Protein AF-A0A2S9GFK0-F1 (afdb_monomer_lite)

Sequence (85 aa):
HHRPTDAVLAAGDFVKIDFGALVAGYHSDMTRTFVLAPIADWQREIYTLVTDAQRAGRDALAPGVALKTVDAASRQVIADAGYAE

Secondary structure (DSSP, 8-state):
-----SPPP-TT-EEEEEEEEEETTEEEEEEEEEEPSSPPHHHHHHHHHHHHHHHHHHHH--TT--HHHHHHHHHHHHHHTT---

pLDDT: mean 96.52, std 4.39, range [65.81, 98.75]

Radius of gyration: 16.01 Å; chains: 1; bounding box: 42×26×44 Å

Foldseek 3Di:
DDDDDPDDDDQQDKDKDWDWDADPNDIGTDIDIDGRPDYDPVNVVVVVLQVQLQVQLVVQDDPPDDNVVSNCSSQVSCVVVVNND

Structure (mmCIF, N/CA/C/O backbone):
data_AF-A0A2S9GFK0-F1
#
_entry.id   AF-A0A2S9GFK0-F1
#
loop_
_atom_site.group_PDB
_atom_site.id
_atom_site.type_symbol
_atom_site.label_atom_id
_atom_site.label_alt_id
_atom_site.label_comp_id
_atom_site.label_asym_id
_atom_site.label_entity_id
_atom_site.label_seq_id
_atom_site.pdbx_PDB_ins_code
_atom_site.Cartn_x
_atom_site.Cartn_y
_atom_site.Cartn_z
_atom_site.occupancy
_atom_site.B_iso_or_equiv
_atom_site.auth_seq_id
_atom_site.auth_comp_id
_atom_site.auth_asym_id
_atom_site.auth_atom_id
_atom_site.pdbx_PDB_model_num
ATOM 1 N N . HIS A 1 1 ? -6.546 7.172 -9.991 1.00 77.56 1 HIS A N 1
ATOM 2 C CA . HIS A 1 1 ? -6.836 5.957 -10.779 1.00 77.56 1 HIS A CA 1
ATOM 3 C C . HIS A 1 1 ? -6.383 6.168 -12.215 1.00 77.56 1 HIS A C 1
ATOM 5 O O . HIS A 1 1 ? -6.711 7.195 -12.796 1.00 77.56 1 HIS A O 1
ATOM 11 N N . HIS A 1 2 ? -5.583 5.240 -12.742 1.00 88.75 2 HIS A N 1
ATOM 12 C CA . HIS A 1 2 ? -5.083 5.253 -14.120 1.00 88.75 2 HIS A CA 1
ATOM 13 C C . HIS A 1 2 ? -5.995 4.396 -15.016 1.00 88.75 2 HIS A C 1
ATOM 15 O O . HIS A 1 2 ? -6.682 3.509 -14.511 1.00 88.75 2 HIS A O 1
ATOM 21 N N . ARG A 1 3 ? -6.017 4.655 -16.328 1.00 92.81 3 ARG A N 1
ATOM 22 C CA . ARG A 1 3 ? -6.694 3.796 -17.315 1.00 92.81 3 ARG A CA 1
ATOM 23 C C . ARG A 1 3 ? -5.621 3.069 -18.124 1.00 92.81 3 ARG A C 1
ATOM 25 O O . ARG A 1 3 ? -4.735 3.770 -18.602 1.00 92.81 3 ARG A O 1
ATOM 32 N N . PRO A 1 4 ? -5.698 1.736 -18.295 1.00 94.06 4 PRO A N 1
ATOM 33 C CA . PRO A 1 4 ? -4.748 1.009 -19.129 1.00 94.06 4 PRO A CA 1
ATOM 34 C C . PRO A 1 4 ? -4.640 1.623 -20.528 1.00 94.06 4 PRO A C 1
ATOM 36 O O . PRO A 1 4 ? -5.640 2.068 -21.094 1.00 94.06 4 PRO A O 1
ATOM 39 N N . THR A 1 5 ? -3.426 1.640 -21.062 1.00 95.50 5 THR A N 1
ATOM 40 C CA . THR A 1 5 ? -3.095 2.109 -22.412 1.00 95.50 5 THR A CA 1
ATOM 41 C C . THR A 1 5 ? -2.351 1.005 -23.163 1.00 95.50 5 THR A C 1
ATOM 43 O O . THR A 1 5 ? -2.088 -0.058 -22.603 1.00 95.50 5 THR A O 1
ATOM 46 N N . ASP A 1 6 ? -1.950 1.278 -24.403 1.00 97.25 6 ASP A N 1
ATOM 47 C CA . ASP A 1 6 ? -1.081 0.391 -25.189 1.00 97.25 6 ASP A CA 1
ATOM 48 C C . ASP A 1 6 ? 0.407 0.482 -24.782 1.00 97.25 6 ASP A C 1
ATOM 50 O O . ASP A 1 6 ? 1.285 0.028 -25.516 1.00 97.25 6 ASP A O 1
ATOM 54 N N . ALA A 1 7 ? 0.721 1.101 -23.635 1.00 96.31 7 ALA A N 1
ATOM 55 C CA . ALA A 1 7 ? 2.087 1.174 -23.133 1.00 96.31 7 ALA A CA 1
ATOM 56 C C . ALA A 1 7 ? 2.648 -0.237 -22.909 1.00 96.31 7 ALA A C 1
ATOM 58 O O . ALA A 1 7 ? 2.106 -1.034 -22.141 1.00 96.31 7 ALA A O 1
ATOM 59 N N . VAL A 1 8 ? 3.760 -0.533 -23.579 1.00 97.38 8 VAL A N 1
ATOM 60 C CA . VAL A 1 8 ? 4.468 -1.801 -23.420 1.00 97.38 8 VAL A CA 1
ATOM 61 C C . VAL A 1 8 ? 5.273 -1.741 -22.128 1.00 97.38 8 VAL A C 1
ATOM 63 O O . VAL A 1 8 ? 6.154 -0.897 -21.988 1.00 97.38 8 VAL A O 1
ATOM 66 N N . LEU A 1 9 ? 4.961 -2.642 -21.200 1.00 97.25 9 LEU A N 1
ATOM 67 C CA . LEU A 1 9 ? 5.675 -2.761 -19.934 1.00 97.25 9 LEU A CA 1
ATOM 68 C C . LEU A 1 9 ? 7.109 -3.255 -20.160 1.00 97.25 9 LEU A C 1
ATOM 70 O O . LEU A 1 9 ? 7.353 -4.129 -20.997 1.00 97.25 9 LEU A O 1
ATOM 74 N N . ALA A 1 10 ? 8.041 -2.730 -19.377 1.00 97.31 10 ALA A N 1
ATOM 75 C CA . ALA A 1 10 ? 9.460 -3.020 -19.464 1.00 97.31 10 ALA A CA 1
ATOM 76 C C . ALA A 1 10 ? 10.014 -3.608 -18.161 1.00 97.31 10 ALA A C 1
ATOM 78 O O . ALA A 1 10 ? 9.457 -3.473 -17.071 1.00 97.31 10 ALA A O 1
ATOM 79 N N . ALA A 1 11 ? 11.160 -4.274 -18.281 1.00 97.88 11 ALA A N 1
ATOM 80 C CA . ALA A 1 11 ? 11.939 -4.704 -17.131 1.00 97.88 11 ALA A CA 1
ATOM 81 C C . ALA A 1 11 ? 12.338 -3.485 -16.275 1.00 97.88 11 ALA A C 1
ATOM 83 O O . ALA A 1 11 ? 12.804 -2.477 -16.802 1.00 97.88 11 ALA A O 1
ATOM 84 N N . GLY A 1 12 ? 12.157 -3.588 -14.962 1.00 97.06 12 GLY A N 1
ATOM 85 C CA . GLY A 1 12 ? 12.308 -2.503 -13.998 1.00 97.06 12 GLY A CA 1
ATOM 86 C C . GLY A 1 12 ? 11.018 -1.728 -13.708 1.00 97.06 12 GLY A C 1
ATOM 87 O O . GLY A 1 12 ? 11.009 -0.941 -12.765 1.00 97.06 12 GLY A O 1
ATOM 88 N N . ASP A 1 13 ? 9.918 -1.943 -14.435 1.00 97.44 13 ASP A N 1
ATOM 89 C CA . ASP A 1 13 ? 8.683 -1.192 -14.190 1.00 97.44 13 ASP A CA 1
ATOM 90 C C . ASP A 1 13 ? 7.997 -1.600 -12.886 1.00 97.44 13 ASP A C 1
ATOM 92 O O . ASP A 1 13 ? 7.811 -2.787 -12.599 1.00 97.44 13 ASP A O 1
ATOM 96 N N . PHE A 1 14 ? 7.522 -0.597 -12.141 1.00 97.00 14 PHE A N 1
ATOM 97 C CA . PHE A 1 14 ? 6.490 -0.798 -11.132 1.00 97.00 14 PHE A CA 1
ATOM 98 C C . PHE A 1 14 ? 5.118 -0.892 -11.795 1.00 97.00 14 PHE A C 1
ATOM 100 O O . PHE A 1 14 ? 4.668 0.036 -12.464 1.00 97.00 14 PHE A O 1
ATOM 107 N N . VAL A 1 15 ? 4.405 -1.981 -11.528 1.00 96.50 15 VAL A N 1
ATOM 108 C CA . VAL A 1 15 ? 3.058 -2.218 -12.047 1.00 96.50 15 VAL A CA 1
ATOM 109 C C . VAL A 1 15 ? 2.098 -2.355 -10.877 1.00 96.50 15 VAL A C 1
ATOM 111 O O . VAL A 1 15 ? 2.140 -3.339 -10.141 1.00 96.50 15 VAL A O 1
ATOM 114 N N . LYS A 1 16 ? 1.222 -1.363 -10.699 1.00 95.88 16 LYS A N 1
ATOM 115 C CA . LYS A 1 16 ? 0.126 -1.403 -9.726 1.00 95.88 16 LYS A CA 1
ATOM 116 C C . LYS A 1 16 ? -1.158 -1.844 -10.422 1.00 95.88 16 LYS A C 1
ATOM 118 O O . LYS A 1 16 ? -1.637 -1.169 -11.328 1.00 95.88 16 LYS A O 1
ATOM 123 N N . ILE A 1 17 ? -1.733 -2.942 -9.953 1.00 96.06 17 ILE A N 1
ATOM 124 C CA . ILE A 1 17 ? -3.024 -3.461 -10.395 1.00 96.06 17 ILE A CA 1
ATOM 125 C C . ILE A 1 17 ? -4.014 -3.246 -9.256 1.00 96.06 17 ILE A C 1
ATOM 127 O O . ILE A 1 17 ? -3.799 -3.729 -8.146 1.00 96.06 17 ILE A O 1
ATOM 131 N N . ASP A 1 18 ? -5.076 -2.505 -9.541 1.00 95.94 18 ASP A N 1
ATOM 132 C CA . ASP A 1 18 ? -6.152 -2.174 -8.611 1.00 95.94 18 ASP A CA 1
ATOM 133 C C . ASP A 1 18 ? -7.441 -2.808 -9.128 1.00 95.94 18 ASP A C 1
ATOM 135 O O . ASP A 1 18 ? -7.853 -2.532 -10.258 1.00 95.94 18 ASP A O 1
ATOM 139 N N . PHE A 1 19 ? -8.008 -3.740 -8.369 1.00 94.75 19 PHE A N 1
ATOM 140 C CA . PHE A 1 19 ? -9.103 -4.573 -8.839 1.00 94.75 19 PHE A CA 1
ATOM 141 C C . PHE A 1 19 ? -10.004 -5.040 -7.703 1.00 94.75 19 PHE A C 1
ATOM 143 O O . PHE A 1 19 ? -9.600 -5.204 -6.555 1.00 94.75 19 PHE A O 1
ATOM 150 N N . GLY A 1 20 ? -11.245 -5.325 -8.070 1.00 95.88 20 GLY A N 1
ATOM 151 C CA . GLY A 1 20 ? -12.277 -5.772 -7.159 1.00 95.88 20 GLY A CA 1
ATOM 152 C C . GLY A 1 20 ? -13.217 -6.765 -7.821 1.00 95.88 20 GLY A C 1
ATOM 153 O O . GLY A 1 20 ? -13.134 -7.025 -9.023 1.00 95.88 20 GLY A O 1
ATOM 154 N N . ALA A 1 21 ? -14.130 -7.314 -7.031 1.00 96.81 21 ALA A N 1
ATOM 155 C CA . ALA A 1 21 ? -15.178 -8.203 -7.515 1.00 96.81 21 ALA A CA 1
ATOM 156 C C . ALA A 1 21 ? -16.511 -7.861 -6.851 1.00 96.81 21 ALA A C 1
ATOM 158 O O . ALA A 1 21 ? -16.546 -7.483 -5.679 1.00 96.81 21 ALA A O 1
ATOM 159 N N . LEU A 1 22 ? -17.600 -8.033 -7.601 1.00 98.12 22 LEU A N 1
ATOM 160 C CA . LEU A 1 22 ? -18.966 -7.958 -7.098 1.00 98.12 22 LEU A CA 1
ATOM 161 C C . LEU A 1 22 ? -19.554 -9.366 -7.046 1.00 98.12 22 LEU A C 1
ATOM 163 O O . LEU A 1 22 ? -19.721 -10.007 -8.082 1.00 98.12 22 LEU A O 1
ATOM 167 N N . VAL A 1 23 ? -19.900 -9.833 -5.848 1.00 98.00 23 VAL A N 1
ATOM 168 C CA . VAL A 1 23 ? -20.523 -11.146 -5.644 1.00 98.00 23 VAL A CA 1
ATOM 169 C C . VAL A 1 23 ? -21.708 -10.992 -4.705 1.00 98.00 23 VAL A C 1
ATOM 171 O O . VAL A 1 23 ? -21.544 -10.567 -3.568 1.00 98.00 23 VAL A O 1
ATOM 174 N N . ALA A 1 24 ? -22.913 -11.327 -5.177 1.00 97.50 24 ALA A N 1
ATOM 175 C CA . ALA A 1 24 ? -24.143 -11.283 -4.376 1.00 97.50 24 ALA A CA 1
ATOM 176 C C . ALA A 1 24 ? -24.372 -9.945 -3.627 1.00 97.50 24 ALA A C 1
ATOM 178 O O . ALA A 1 24 ? -24.854 -9.930 -2.500 1.00 97.50 24 ALA A O 1
ATOM 179 N N . GLY A 1 25 ? -23.996 -8.817 -4.241 1.00 97.69 25 GLY A N 1
ATOM 180 C CA . GLY A 1 25 ? -24.097 -7.480 -3.638 1.00 97.69 25 GLY A CA 1
ATOM 181 C C . GLY A 1 25 ? -22.877 -7.043 -2.812 1.00 97.69 25 GLY A C 1
ATOM 182 O O . GLY A 1 25 ? -22.737 -5.856 -2.520 1.00 97.69 25 GLY A O 1
ATOM 183 N N . TYR A 1 26 ? -21.955 -7.954 -2.492 1.00 97.75 26 TYR A N 1
ATOM 184 C CA . TYR A 1 26 ? -20.716 -7.643 -1.781 1.00 97.75 26 TYR A CA 1
ATOM 185 C C . TYR A 1 26 ? -19.624 -7.194 -2.743 1.00 97.75 26 TYR A C 1
ATOM 187 O O . TYR A 1 26 ? -19.364 -7.854 -3.750 1.00 97.75 26 TYR A O 1
ATOM 195 N N . HIS A 1 27 ? -18.968 -6.090 -2.396 1.00 97.75 27 HIS A N 1
ATOM 196 C CA . HIS A 1 27 ? -17.845 -5.540 -3.142 1.00 97.75 27 HIS A CA 1
ATOM 197 C C . HIS A 1 27 ? -16.539 -5.892 -2.427 1.00 97.75 27 HIS A C 1
ATOM 199 O O . HIS A 1 27 ? -16.384 -5.632 -1.235 1.00 97.75 27 HIS A O 1
ATOM 205 N N . SER A 1 28 ? -15.605 -6.482 -3.163 1.00 97.00 28 SER A N 1
ATOM 206 C CA . SER A 1 28 ? -14.205 -6.611 -2.765 1.00 97.00 28 SER A CA 1
ATOM 207 C C . SER A 1 28 ? -13.386 -5.551 -3.490 1.00 97.00 28 SER A C 1
ATOM 209 O O . SER A 1 28 ? -13.691 -5.240 -4.638 1.00 97.00 28 SER A O 1
ATOM 211 N N . ASP A 1 29 ? -12.351 -5.036 -2.833 1.00 96.81 29 ASP A N 1
ATOM 212 C CA . ASP A 1 29 ? -11.384 -4.105 -3.406 1.00 96.81 29 ASP A CA 1
ATOM 213 C C . ASP A 1 29 ? -9.979 -4.465 -2.907 1.00 96.81 29 ASP A C 1
ATOM 215 O O . ASP A 1 29 ? -9.773 -4.695 -1.708 1.00 96.81 29 ASP A O 1
ATOM 219 N N . MET A 1 30 ? -9.020 -4.584 -3.824 1.00 95.50 30 MET A N 1
ATOM 220 C CA . MET A 1 30 ? -7.622 -4.805 -3.495 1.00 95.50 30 MET A CA 1
ATOM 221 C C . MET A 1 30 ? -6.669 -4.266 -4.559 1.00 95.50 30 MET A C 1
ATOM 223 O O . MET A 1 30 ? -6.877 -4.368 -5.763 1.00 95.50 30 MET A O 1
ATOM 227 N N . THR A 1 31 ? -5.510 -3.825 -4.083 1.00 95.62 31 THR A N 1
ATOM 228 C CA . THR A 1 31 ? -4.366 -3.489 -4.924 1.00 95.62 31 THR A CA 1
ATOM 229 C C . THR A 1 31 ? -3.253 -4.537 -4.765 1.00 95.62 31 THR A C 1
ATOM 231 O O . THR A 1 31 ? -2.973 -5.014 -3.657 1.00 95.62 31 THR A O 1
ATOM 234 N N . ARG A 1 32 ? -2.556 -4.858 -5.861 1.00 96.12 32 ARG A N 1
ATOM 235 C CA . ARG A 1 32 ? -1.249 -5.537 -5.870 1.00 96.12 32 ARG A CA 1
ATOM 236 C C . ARG A 1 32 ? -0.247 -4.730 -6.688 1.00 96.12 32 ARG A C 1
ATOM 238 O O . ARG A 1 32 ? -0.575 -4.271 -7.776 1.00 96.12 32 ARG A O 1
ATOM 245 N N . THR A 1 33 ? 0.965 -4.581 -6.168 1.00 96.75 33 THR A N 1
ATOM 246 C CA . THR A 1 33 ? 2.068 -3.905 -6.859 1.00 96.75 33 THR A CA 1
ATOM 247 C C . THR A 1 33 ? 3.157 -4.924 -7.171 1.00 96.75 33 THR A C 1
ATOM 249 O O . THR A 1 33 ? 3.469 -5.768 -6.336 1.00 96.75 33 THR A O 1
ATOM 252 N N . PHE A 1 34 ? 3.730 -4.848 -8.364 1.00 96.19 34 PHE A N 1
ATOM 253 C CA . PHE A 1 34 ? 4.804 -5.717 -8.833 1.00 96.19 34 PHE A CA 1
ATOM 254 C C . PHE A 1 34 ? 5.962 -4.875 -9.355 1.00 96.19 34 PHE A C 1
ATOM 256 O O . PHE A 1 34 ? 5.745 -3.754 -9.806 1.00 96.19 34 PHE A O 1
ATOM 263 N N . VAL A 1 35 ? 7.169 -5.438 -9.335 1.00 97.69 35 VAL A N 1
ATOM 264 C CA . VAL A 1 35 ? 8.290 -4.964 -10.155 1.00 97.69 35 VAL A CA 1
ATOM 265 C C . VAL A 1 35 ? 8.555 -6.024 -11.209 1.00 97.69 35 VAL A C 1
ATOM 267 O O . VAL A 1 35 ? 8.733 -7.197 -10.866 1.00 97.69 35 VAL A O 1
ATOM 270 N N . LEU A 1 36 ? 8.574 -5.638 -12.480 1.00 97.19 36 LEU A N 1
ATOM 271 C CA . LEU A 1 36 ? 8.981 -6.548 -13.545 1.00 97.19 36 LEU A CA 1
ATOM 272 C C . LEU A 1 36 ? 10.495 -6.729 -13.468 1.00 97.19 36 LEU A C 1
ATOM 274 O O . LEU A 1 36 ? 11.234 -5.764 -13.586 1.00 97.19 36 LEU A O 1
ATOM 278 N N . ALA A 1 37 ? 10.970 -7.948 -13.215 1.00 93.00 37 ALA A N 1
ATOM 279 C CA . ALA A 1 37 ? 12.388 -8.190 -12.954 1.00 93.00 37 ALA A CA 1
ATOM 280 C C . ALA A 1 37 ? 13.303 -7.721 -14.115 1.00 93.00 37 ALA A C 1
ATOM 282 O O . ALA A 1 37 ? 12.904 -7.828 -15.277 1.00 93.00 37 ALA A O 1
ATOM 283 N N . PRO A 1 38 ? 14.538 -7.265 -13.821 1.00 96.69 38 PRO A N 1
ATOM 284 C CA . PRO A 1 38 ? 15.190 -7.264 -12.511 1.00 96.69 38 PRO A CA 1
ATOM 285 C C . PRO A 1 38 ? 14.723 -6.112 -11.612 1.00 96.69 38 PRO A C 1
ATOM 287 O O . PRO A 1 38 ? 14.295 -5.066 -12.082 1.00 96.69 38 PRO A O 1
ATOM 290 N N . ILE A 1 39 ? 14.814 -6.331 -10.301 1.00 97.12 39 ILE A N 1
ATOM 291 C CA . ILE A 1 39 ? 14.470 -5.342 -9.276 1.00 97.12 39 ILE A CA 1
ATOM 292 C C . ILE A 1 39 ? 15.726 -4.581 -8.841 1.00 97.12 39 ILE A C 1
ATOM 294 O O . ILE A 1 39 ? 16.749 -5.207 -8.563 1.00 97.12 39 ILE A O 1
ATOM 298 N N . ALA A 1 40 ? 15.643 -3.254 -8.757 1.00 98.06 40 ALA A N 1
ATOM 299 C CA . ALA A 1 40 ? 16.674 -2.426 -8.133 1.00 98.06 40 ALA A CA 1
ATOM 300 C C . ALA A 1 40 ? 16.485 -2.351 -6.607 1.00 98.06 40 ALA A C 1
ATOM 302 O O . ALA A 1 40 ? 15.362 -2.450 -6.107 1.00 98.06 40 ALA A O 1
ATOM 303 N N . ASP A 1 41 ? 17.569 -2.128 -5.861 1.00 98.19 41 ASP A N 1
ATOM 304 C CA . ASP A 1 41 ? 17.530 -2.108 -4.391 1.00 98.19 41 ASP A CA 1
ATOM 305 C C . ASP A 1 41 ? 16.552 -1.057 -3.850 1.00 98.19 41 ASP A C 1
ATOM 307 O O . ASP A 1 41 ? 15.688 -1.384 -3.039 1.00 98.19 41 ASP A O 1
ATOM 311 N N . TRP A 1 42 ? 16.559 0.153 -4.415 1.00 97.38 42 TRP A N 1
ATOM 312 C CA . TRP A 1 42 ? 15.618 1.211 -4.032 1.00 97.38 42 TRP A CA 1
ATOM 313 C C . TRP A 1 42 ? 14.146 0.814 -4.259 1.00 97.38 42 TRP A C 1
ATOM 315 O O . TRP A 1 42 ? 13.264 1.205 -3.498 1.00 97.38 42 TRP A O 1
ATOM 325 N N . GLN A 1 43 ? 13.845 0.004 -5.282 1.00 97.94 43 GLN A N 1
ATOM 326 C CA . GLN A 1 43 ? 12.477 -0.473 -5.528 1.00 97.94 43 GLN A CA 1
ATOM 327 C C . GLN A 1 43 ? 12.051 -1.462 -4.452 1.00 97.94 43 GLN A C 1
ATOM 329 O O . GLN A 1 43 ? 10.914 -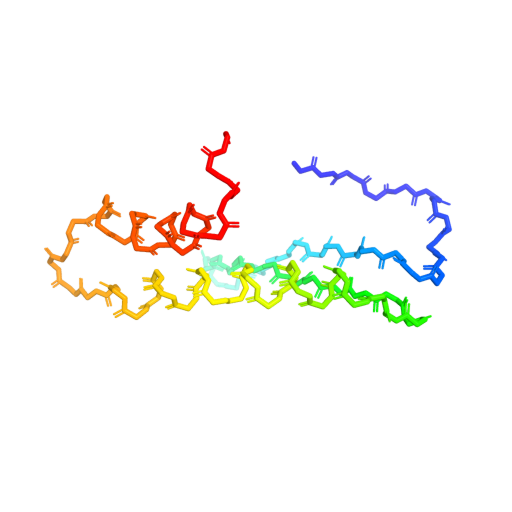1.427 -3.982 1.00 97.94 43 GLN A O 1
ATOM 334 N N . ARG A 1 44 ? 12.969 -2.344 -4.045 1.00 97.75 44 ARG A N 1
ATOM 335 C CA . ARG A 1 44 ? 12.740 -3.270 -2.937 1.00 97.75 44 ARG A CA 1
ATOM 336 C C . ARG A 1 44 ? 12.521 -2.511 -1.635 1.00 97.75 44 ARG A C 1
ATOM 338 O O . ARG A 1 44 ? 11.598 -2.859 -0.902 1.00 97.75 44 ARG A O 1
ATOM 345 N N . GLU A 1 45 ? 13.332 -1.496 -1.363 1.00 97.81 45 GLU A N 1
ATOM 346 C CA . GLU A 1 45 ? 13.217 -0.646 -0.176 1.00 97.81 45 GLU A CA 1
ATOM 347 C C . GLU A 1 45 ? 11.854 0.052 -0.122 1.00 97.81 45 GLU A C 1
ATOM 349 O O . GLU A 1 45 ? 11.114 -0.138 0.842 1.00 97.81 45 GLU A O 1
ATOM 354 N N . ILE A 1 46 ? 11.456 0.751 -1.192 1.00 97.38 46 ILE A N 1
ATOM 355 C CA . ILE A 1 46 ? 10.144 1.415 -1.276 1.00 97.38 46 ILE A CA 1
ATOM 356 C C . ILE A 1 46 ? 8.991 0.413 -1.150 1.00 97.38 46 ILE A C 1
ATOM 358 O O . ILE A 1 46 ? 8.028 0.656 -0.422 1.00 97.38 46 ILE A O 1
ATOM 362 N N . TYR A 1 47 ? 9.070 -0.733 -1.832 1.00 97.12 47 TYR A N 1
ATOM 363 C CA . TYR A 1 47 ? 8.029 -1.759 -1.751 1.00 97.12 47 TYR A CA 1
ATOM 364 C C . TYR A 1 47 ? 7.887 -2.322 -0.328 1.00 97.12 47 TYR A C 1
ATOM 366 O O . TYR A 1 47 ? 6.772 -2.548 0.152 1.00 97.12 47 TYR A O 1
ATOM 374 N N . THR A 1 48 ? 9.015 -2.529 0.354 1.00 97.75 48 THR A N 1
ATOM 375 C CA . THR A 1 48 ? 9.058 -3.018 1.738 1.00 97.75 48 THR A CA 1
ATOM 376 C C . THR A 1 48 ? 8.472 -1.975 2.684 1.00 97.75 48 THR A C 1
ATOM 378 O O . THR A 1 48 ? 7.571 -2.306 3.448 1.00 97.75 48 THR A O 1
ATOM 381 N N . LEU A 1 49 ? 8.858 -0.704 2.537 1.00 98.31 49 LEU A N 1
ATOM 382 C CA . LEU A 1 49 ? 8.319 0.405 3.324 1.00 98.31 49 LEU A CA 1
ATOM 383 C C . LEU A 1 49 ? 6.789 0.497 3.233 1.00 98.31 49 LEU A C 1
ATOM 385 O O . LEU A 1 49 ? 6.101 0.592 4.248 1.00 98.31 49 LEU A O 1
ATOM 389 N N . VAL A 1 50 ? 6.233 0.428 2.019 1.00 97.50 50 VAL A N 1
ATOM 390 C CA . VAL A 1 50 ? 4.775 0.461 1.816 1.00 97.50 50 VAL A CA 1
ATOM 391 C C . VAL A 1 50 ? 4.099 -0.777 2.414 1.00 97.50 50 VAL A C 1
ATOM 393 O O . VAL A 1 50 ? 3.003 -0.673 2.971 1.00 97.50 50 VAL A O 1
ATOM 396 N N . THR A 1 51 ? 4.741 -1.945 2.331 1.00 97.88 51 THR A 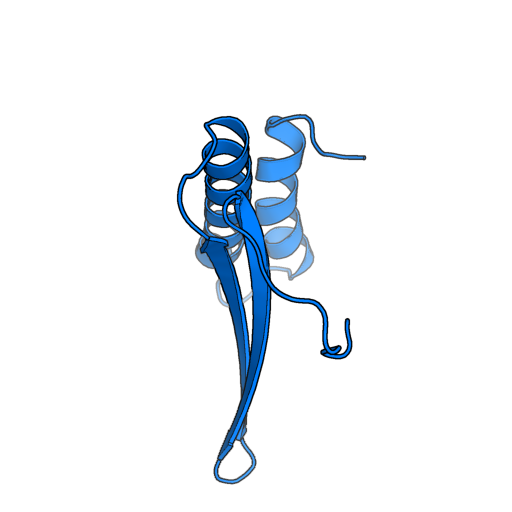N 1
ATOM 397 C CA . THR A 1 51 ? 4.237 -3.186 2.938 1.00 97.88 51 THR A CA 1
ATOM 398 C C . THR A 1 51 ? 4.183 -3.073 4.463 1.00 97.88 51 THR A C 1
ATOM 400 O O . THR A 1 51 ? 3.169 -3.426 5.067 1.00 97.88 51 THR A O 1
ATOM 403 N N . ASP A 1 52 ? 5.226 -2.525 5.083 1.00 98.62 52 ASP A N 1
ATOM 404 C CA . ASP A 1 52 ? 5.302 -2.333 6.531 1.00 98.62 52 ASP A CA 1
ATOM 405 C C . ASP A 1 52 ? 4.293 -1.286 7.018 1.00 98.62 52 ASP A C 1
ATOM 407 O O . ASP A 1 52 ? 3.592 -1.517 8.005 1.00 98.62 52 ASP A O 1
ATOM 411 N N . ALA A 1 53 ? 4.115 -0.188 6.279 1.00 98.50 53 ALA A N 1
ATOM 412 C CA . ALA A 1 53 ? 3.090 0.815 6.566 1.00 98.50 53 ALA A CA 1
ATOM 413 C C . ALA A 1 53 ? 1.666 0.231 6.491 1.00 98.50 53 ALA A C 1
ATOM 415 O O . ALA A 1 53 ? 0.818 0.490 7.354 1.00 98.50 53 ALA A O 1
ATOM 416 N N . GLN A 1 54 ? 1.389 -0.598 5.480 1.00 98.00 54 GLN A N 1
ATOM 417 C CA . GLN A 1 54 ? 0.102 -1.280 5.334 1.00 98.00 54 GLN A CA 1
ATOM 418 C C . GLN A 1 54 ? -0.147 -2.278 6.469 1.00 98.00 54 GLN A C 1
ATOM 420 O O . GLN A 1 54 ? -1.265 -2.367 6.988 1.00 98.00 54 GLN A O 1
ATOM 425 N N . ARG A 1 55 ? 0.893 -3.011 6.875 1.00 98.69 55 ARG A N 1
ATOM 426 C CA . ARG A 1 55 ? 0.832 -3.934 8.004 1.00 98.69 55 ARG A CA 1
ATOM 427 C C . ARG A 1 55 ? 0.578 -3.196 9.317 1.00 98.69 55 ARG A C 1
ATOM 429 O O . ARG A 1 55 ? -0.306 -3.618 10.051 1.00 98.69 55 ARG A O 1
ATOM 436 N N . ALA A 1 56 ? 1.267 -2.086 9.576 1.00 98.75 56 ALA A N 1
ATOM 437 C CA . ALA A 1 56 ? 1.090 -1.296 10.795 1.00 98.75 56 ALA A CA 1
ATOM 438 C C . ALA A 1 56 ? -0.357 -0.807 10.968 1.00 98.75 56 ALA A C 1
ATOM 440 O O . ALA A 1 56 ? -0.934 -0.948 12.044 1.00 98.75 56 ALA A O 1
ATOM 441 N N . GLY A 1 57 ? -0.981 -0.310 9.895 1.00 98.50 57 GLY A N 1
ATOM 442 C CA . GLY A 1 57 ? -2.397 0.070 9.921 1.00 98.50 57 GLY A CA 1
ATOM 443 C C . GLY A 1 57 ? -3.317 -1.120 10.203 1.00 98.50 57 GLY A C 1
ATOM 444 O O . GLY A 1 57 ? -4.210 -1.036 11.044 1.00 98.50 57 GLY A O 1
ATOM 445 N N . ARG A 1 58 ? -3.083 -2.266 9.550 1.00 98.19 58 ARG A N 1
ATOM 446 C CA . ARG A 1 58 ? -3.862 -3.490 9.805 1.00 98.19 58 ARG A CA 1
ATOM 447 C C . ARG A 1 58 ? -3.733 -3.986 11.241 1.00 98.19 58 ARG A C 1
ATOM 449 O O . ARG A 1 58 ? -4.741 -4.365 11.825 1.00 98.19 58 ARG A O 1
ATOM 456 N N . ASP A 1 59 ? -2.525 -3.979 11.789 1.00 98.56 59 ASP A N 1
ATOM 457 C CA . ASP A 1 59 ? -2.246 -4.458 13.143 1.00 98.56 59 ASP A CA 1
ATOM 458 C C . ASP A 1 59 ? -2.821 -3.493 14.207 1.00 98.56 59 ASP A C 1
ATOM 460 O O . ASP A 1 59 ? -3.192 -3.925 15.297 1.00 98.56 59 ASP A O 1
ATOM 464 N N . ALA A 1 60 ? -2.976 -2.202 13.881 1.00 98.50 60 ALA A N 1
ATOM 465 C CA . ALA A 1 60 ? -3.637 -1.206 14.731 1.00 98.50 60 ALA A CA 1
ATOM 466 C C . ALA A 1 60 ? -5.179 -1.277 14.706 1.00 98.50 60 ALA A C 1
ATOM 468 O O . ALA A 1 60 ? -5.842 -0.655 15.543 1.00 98.50 60 ALA A O 1
ATOM 469 N N . LEU A 1 61 ? -5.775 -1.991 13.746 1.00 98.00 61 LEU A N 1
ATOM 470 C CA . LEU A 1 61 ? -7.224 -2.061 13.587 1.00 98.00 61 LEU A CA 1
ATOM 471 C C . LEU A 1 61 ? -7.848 -3.024 14.606 1.00 98.00 61 LEU A C 1
ATOM 473 O O . LEU A 1 61 ? -7.666 -4.238 14.538 1.00 98.00 61 LEU A O 1
ATOM 477 N N . ALA A 1 62 ? -8.675 -2.481 15.497 1.00 98.00 62 ALA A N 1
ATOM 478 C CA . ALA A 1 62 ? -9.481 -3.251 16.440 1.00 98.00 62 ALA A CA 1
ATOM 479 C C . ALA A 1 62 ? -10.854 -2.587 16.675 1.00 98.00 62 ALA A C 1
ATOM 481 O O . ALA A 1 62 ? -11.001 -1.379 16.450 1.00 98.00 62 ALA A O 1
ATOM 482 N N . PRO A 1 63 ? -11.876 -3.337 17.140 1.00 98.25 63 PRO A N 1
ATOM 483 C CA . PRO A 1 63 ? -13.169 -2.763 17.503 1.00 98.25 63 PRO A CA 1
ATOM 484 C C . PRO A 1 63 ? -13.025 -1.604 18.500 1.00 98.25 63 PRO A C 1
ATOM 486 O O . PRO A 1 63 ? -12.356 -1.732 19.522 1.00 98.25 63 PRO A O 1
ATOM 489 N N . GLY A 1 64 ? -13.664 -0.470 18.203 1.00 97.75 64 GLY A N 1
ATOM 490 C CA . GLY A 1 64 ? -13.646 0.722 19.060 1.00 97.75 64 GLY A CA 1
ATOM 491 C C . GLY A 1 64 ? -12.443 1.658 18.873 1.00 97.75 64 GLY A C 1
ATOM 492 O O . GLY A 1 64 ? -12.449 2.750 19.438 1.00 97.75 64 GLY A O 1
ATOM 493 N N . VAL A 1 65 ? -11.442 1.294 18.062 1.00 98.19 65 VAL A N 1
ATOM 494 C CA . VAL A 1 65 ? -10.321 2.191 17.738 1.00 98.19 65 VAL A CA 1
ATOM 495 C C . VAL A 1 65 ? -10.782 3.299 16.787 1.00 98.19 65 VAL A C 1
ATOM 497 O O . VAL A 1 65 ? -11.503 3.060 15.818 1.00 98.19 65 VAL A O 1
ATOM 500 N N . ALA A 1 66 ? -10.347 4.535 17.046 1.00 98.25 66 ALA A N 1
ATOM 501 C CA . ALA A 1 66 ? -10.615 5.655 16.153 1.00 98.25 66 ALA A CA 1
ATOM 502 C C . ALA A 1 66 ? -9.872 5.470 14.820 1.00 98.25 66 ALA A C 1
ATOM 504 O O . ALA A 1 66 ? -8.664 5.249 14.807 1.00 98.25 66 ALA A O 1
ATOM 505 N N . LEU A 1 67 ? -10.561 5.648 13.688 1.00 97.81 67 LEU A N 1
ATOM 506 C CA . LEU A 1 67 ? -9.968 5.446 12.355 1.00 97.81 67 LEU A CA 1
ATOM 507 C C . LEU A 1 67 ? -8.720 6.310 12.105 1.00 97.81 67 LEU A C 1
ATOM 509 O O . LEU A 1 67 ? -7.783 5.859 11.454 1.00 97.81 67 LEU A O 1
ATOM 513 N N . LYS A 1 68 ? -8.660 7.514 12.690 1.00 98.25 68 LYS A N 1
ATOM 514 C CA . LYS A 1 68 ? -7.470 8.381 12.636 1.00 98.25 68 LYS A CA 1
ATOM 515 C C . LYS A 1 68 ? -6.220 7.733 13.241 1.00 98.25 68 LYS A C 1
ATOM 517 O O . LYS A 1 68 ? -5.118 8.049 12.825 1.00 98.25 68 LYS A O 1
ATOM 522 N N . THR A 1 69 ? -6.384 6.846 14.222 1.00 98.31 69 THR A N 1
ATOM 523 C CA . THR A 1 69 ? -5.274 6.118 14.848 1.00 98.31 69 THR A CA 1
ATOM 524 C C . THR A 1 69 ? -4.748 5.030 13.916 1.00 98.31 69 THR A C 1
ATOM 526 O O . THR A 1 69 ? -3.541 4.844 13.832 1.00 98.31 69 THR A O 1
ATOM 529 N N . VAL A 1 70 ? -5.638 4.361 13.177 1.00 98.50 70 VAL A N 1
ATOM 530 C CA . VAL A 1 70 ? -5.269 3.370 12.154 1.00 98.50 70 VAL A CA 1
ATOM 531 C C . VAL A 1 70 ? -4.514 4.037 11.000 1.00 98.50 70 VAL A C 1
ATOM 533 O O . VAL A 1 70 ? -3.449 3.566 10.612 1.00 98.50 70 VAL A O 1
ATOM 536 N N . ASP A 1 71 ? -5.024 5.166 10.496 1.00 98.31 71 ASP A N 1
ATOM 537 C CA . ASP A 1 71 ? -4.344 5.969 9.468 1.00 98.31 71 ASP A CA 1
ATOM 538 C C . ASP A 1 71 ? -2.982 6.489 9.961 1.00 98.31 71 ASP A C 1
ATOM 540 O O . ASP A 1 71 ? -1.975 6.325 9.271 1.00 98.31 71 ASP A O 1
ATOM 544 N N . ALA A 1 72 ? -2.923 7.026 11.186 1.00 98.31 72 ALA A N 1
ATOM 545 C CA . ALA A 1 72 ? -1.677 7.493 11.784 1.00 98.31 72 ALA A CA 1
ATOM 546 C C . ALA A 1 72 ? -0.637 6.372 11.915 1.00 98.31 72 ALA A C 1
ATOM 548 O O . ALA A 1 72 ? 0.528 6.609 11.619 1.00 98.31 72 ALA A O 1
ATOM 549 N N . ALA A 1 73 ? -1.038 5.151 12.289 1.00 98.62 73 ALA A N 1
ATOM 550 C CA . ALA A 1 73 ? -0.122 4.013 12.383 1.00 98.62 73 ALA A CA 1
ATOM 551 C C . ALA A 1 73 ? 0.545 3.693 11.034 1.00 98.62 73 ALA A C 1
ATOM 553 O O . ALA A 1 73 ? 1.751 3.466 10.988 1.00 98.62 73 ALA A O 1
ATOM 554 N N . SE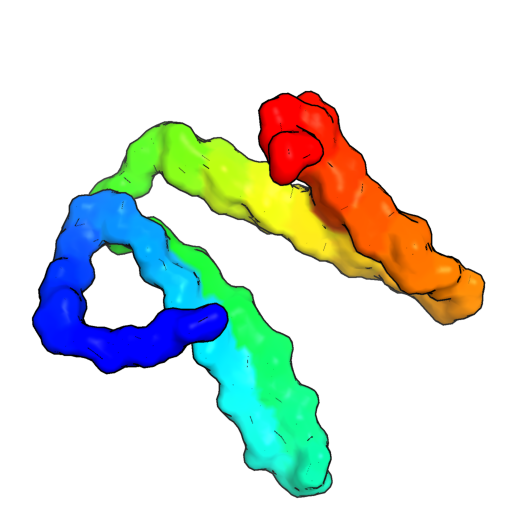R A 1 74 ? -0.205 3.734 9.929 1.00 98.44 74 SER A N 1
ATOM 555 C CA . SER A 1 74 ? 0.374 3.577 8.590 1.00 98.44 74 SER A CA 1
ATOM 556 C C . SER A 1 74 ? 1.273 4.749 8.195 1.00 98.44 74 SER A C 1
ATOM 558 O O . SER A 1 74 ? 2.376 4.536 7.693 1.00 98.44 74 SER A O 1
ATOM 560 N N . ARG A 1 75 ? 0.825 5.991 8.415 1.00 98.19 75 ARG A N 1
ATOM 561 C CA . ARG A 1 75 ? 1.581 7.193 8.025 1.00 98.19 75 ARG A CA 1
ATOM 562 C C . ARG A 1 75 ? 2.862 7.374 8.822 1.00 98.19 75 ARG A C 1
ATOM 564 O O . ARG A 1 75 ? 3.839 7.842 8.253 1.00 98.19 75 ARG A O 1
ATOM 571 N N . GLN A 1 76 ? 2.874 6.986 10.095 1.00 98.44 76 GLN A N 1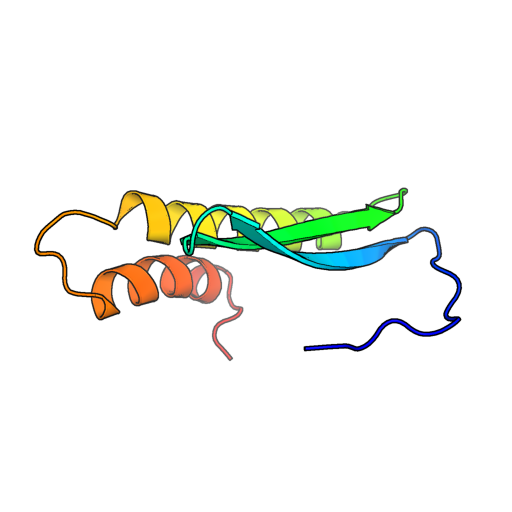
ATOM 572 C CA . GLN A 1 76 ? 4.053 7.113 10.943 1.00 98.44 76 GLN A CA 1
ATOM 573 C C . GLN A 1 76 ? 5.218 6.283 10.399 1.00 98.44 76 GLN A C 1
ATOM 575 O O . GLN A 1 76 ? 6.322 6.799 10.324 1.00 98.44 76 GLN A O 1
ATOM 580 N N . VAL A 1 77 ? 4.969 5.062 9.907 1.00 98.56 77 VAL A N 1
ATOM 581 C CA . VAL A 1 77 ? 6.016 4.230 9.278 1.00 98.56 77 VAL A CA 1
ATOM 582 C C . VAL A 1 77 ? 6.647 4.935 8.073 1.00 98.56 77 VAL A C 1
ATOM 584 O O . VAL A 1 77 ? 7.864 4.939 7.915 1.00 98.56 77 VAL A O 1
ATOM 587 N N . ILE A 1 78 ? 5.823 5.561 7.230 1.00 98.31 78 ILE A N 1
ATOM 588 C CA . ILE A 1 78 ? 6.287 6.314 6.056 1.00 98.31 78 ILE A CA 1
ATOM 589 C C . ILE A 1 78 ? 7.053 7.574 6.490 1.00 98.31 78 ILE A C 1
ATOM 591 O O . ILE A 1 78 ? 8.088 7.904 5.910 1.00 98.31 78 ILE A O 1
ATOM 595 N N . ALA A 1 79 ? 6.567 8.262 7.525 1.00 98.00 79 ALA A N 1
ATOM 596 C CA . ALA A 1 79 ? 7.179 9.476 8.042 1.00 98.00 79 ALA A CA 1
ATOM 597 C C . ALA A 1 79 ? 8.532 9.221 8.718 1.00 98.00 79 ALA A C 1
ATOM 599 O O . ALA A 1 79 ? 9.481 9.958 8.466 1.00 98.00 79 ALA A O 1
ATOM 600 N N . ASP A 1 80 ? 8.643 8.151 9.505 1.00 98.00 80 ASP A N 1
ATOM 601 C CA . ASP A 1 80 ? 9.886 7.725 10.158 1.00 98.00 80 ASP A CA 1
ATOM 602 C C . ASP A 1 80 ? 10.965 7.345 9.133 1.00 98.00 80 ASP A C 1
ATOM 604 O O . ASP A 1 80 ? 12.157 7.512 9.388 1.00 98.00 80 ASP A O 1
ATOM 608 N N . ALA A 1 81 ? 10.552 6.891 7.946 1.00 97.19 81 ALA A N 1
ATOM 609 C CA . ALA A 1 81 ? 11.435 6.640 6.810 1.00 97.19 81 ALA A CA 1
ATOM 610 C C . ALA A 1 81 ? 11.790 7.907 6.001 1.00 97.19 81 ALA A C 1
ATOM 612 O O . ALA A 1 81 ? 12.521 7.813 5.018 1.00 97.19 81 ALA A O 1
ATOM 613 N N . GLY A 1 82 ? 11.293 9.084 6.395 1.00 97.12 82 GLY A N 1
ATOM 614 C CA . GLY A 1 82 ? 11.606 10.366 5.757 1.00 97.12 82 GLY A CA 1
ATOM 615 C C . GLY A 1 82 ? 10.742 10.725 4.543 1.00 97.12 82 GLY A C 1
ATOM 616 O O . GLY A 1 82 ? 11.092 11.649 3.816 1.00 97.12 82 GLY A O 1
ATOM 617 N N . TYR A 1 83 ? 9.613 10.041 4.322 1.00 95.69 83 TYR A N 1
ATOM 618 C CA . TYR A 1 83 ? 8.725 10.243 3.162 1.00 95.69 83 TYR A CA 1
ATOM 619 C C . TYR A 1 83 ? 7.416 10.981 3.514 1.00 95.69 83 TYR A C 1
ATOM 621 O O . TYR A 1 83 ? 6.377 10.730 2.909 1.00 95.69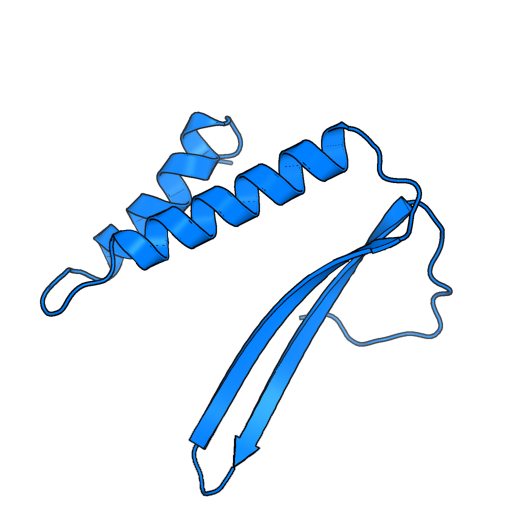 83 TYR A O 1
ATOM 629 N N . ALA A 1 84 ? 7.436 11.859 4.522 1.00 86.31 84 ALA A N 1
ATOM 630 C CA . ALA A 1 84 ? 6.240 12.512 5.073 1.00 86.31 84 ALA A CA 1
ATOM 631 C C . ALA A 1 84 ? 5.722 13.743 4.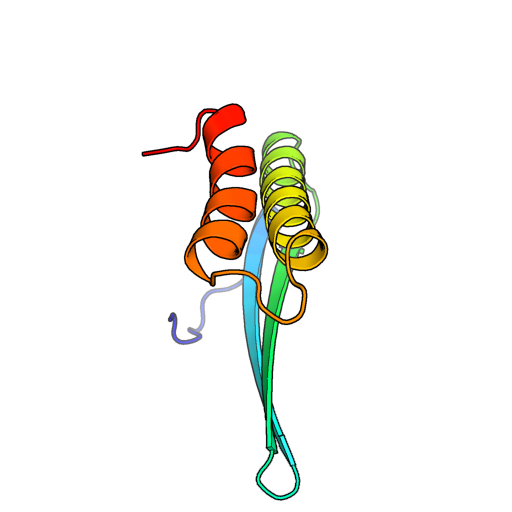295 1.00 86.31 84 ALA A C 1
ATOM 633 O O . ALA A 1 84 ? 4.877 14.454 4.843 1.00 86.31 84 ALA A O 1
ATOM 634 N N . GLU A 1 85 ? 6.249 14.038 3.101 1.00 65.81 85 GLU A N 1
ATOM 635 C CA . GLU A 1 85 ? 5.864 15.238 2.329 1.00 65.81 85 GLU A CA 1
ATOM 636 C C . GLU A 1 85 ? 4.391 15.256 1.887 1.00 65.81 85 GLU A C 1
ATOM 638 O O . GLU A 1 85 ? 3.854 14.198 1.476 1.00 65.81 85 GLU A O 1
#